Protein AF-A0A452ICK3-F1 (afdb_monomer_lite)

Sequence (84 aa):
AAELVTSEFFEQGDRERSELKLTPSAIFDRNRKDELPRLQLEWIDSICMPLYQVFFYFYNCRIKTLALHLQEVAYNSLRSGLNL

pLDDT: mean 80.73, std 14.85, range [37.16, 97.69]

Radius of gyration: 15.8 Å; chains: 1; bounding box: 35×20×43 Å

Secondary structure (DSSP, 8-state):
-HHHHHHHHHHHHHHHHHTS-PPPPTTT-GGGGGGHHHHHHHHIIIIIHHHHHHHHHHS-GGGHHHHHHHHHHHHHHHHHTT--

Structure (mmCIF, N/CA/C/O backbone):
data_AF-A0A452ICK3-F1
#
_entry.id   AF-A0A452ICK3-F1
#
loop_
_atom_site.group_PDB
_atom_site.id
_atom_site.type_symbol
_atom_site.label_atom_id
_atom_site.label_alt_id
_atom_site.label_comp_id
_atom_site.label_asym_id
_atom_site.label_entity_id
_atom_site.label_seq_id
_atom_site.pdbx_PDB_ins_code
_atom_site.Cartn_x
_atom_site.Cartn_y
_atom_site.Cartn_z
_atom_site.occupancy
_atom_site.B_iso_or_equiv
_atom_site.auth_seq_id
_atom_site.auth_comp_id
_atom_site.auth_asym_id
_atom_site.auth_atom_id
_atom_site.pdbx_PDB_model_num
ATOM 1 N N . ALA A 1 1 ? 6.808 -12.687 -1.688 1.00 60.34 1 ALA A N 1
ATOM 2 C CA . ALA A 1 1 ? 7.517 -11.414 -1.424 1.00 60.34 1 ALA A CA 1
ATOM 3 C C . ALA A 1 1 ? 6.543 -10.339 -0.948 1.00 60.34 1 ALA A C 1
ATOM 5 O O . ALA A 1 1 ? 6.675 -9.927 0.192 1.00 60.34 1 ALA A O 1
ATOM 6 N N . ALA A 1 2 ? 5.533 -9.961 -1.748 1.00 72.12 2 ALA A N 1
ATOM 7 C CA . ALA A 1 2 ? 4.503 -8.998 -1.329 1.00 72.12 2 ALA A CA 1
ATOM 8 C C . ALA A 1 2 ? 3.776 -9.410 -0.032 1.00 72.12 2 ALA A C 1
ATOM 10 O O . ALA A 1 2 ? 3.673 -8.599 0.875 1.00 72.12 2 ALA A O 1
ATOM 11 N N . GLU A 1 3 ? 3.395 -10.687 0.116 1.00 79.38 3 GLU A N 1
ATOM 12 C CA . GLU A 1 3 ? 2.760 -11.196 1.350 1.00 79.38 3 GLU A CA 1
ATOM 13 C C . GLU A 1 3 ? 3.597 -11.005 2.621 1.00 79.38 3 GLU A C 1
ATOM 15 O O . GLU A 1 3 ? 3.032 -10.744 3.677 1.00 79.38 3 GLU A O 1
ATOM 20 N N . LEU A 1 4 ? 4.929 -11.112 2.535 1.00 86.31 4 LEU A N 1
ATOM 21 C CA . LEU A 1 4 ? 5.800 -10.937 3.703 1.00 86.31 4 LEU A CA 1
ATOM 22 C C . LEU A 1 4 ? 5.779 -9.480 4.168 1.00 86.31 4 LEU A C 1
ATOM 24 O O . LEU A 1 4 ? 5.555 -9.215 5.343 1.00 86.31 4 LEU A O 1
ATOM 28 N N . VAL A 1 5 ? 5.914 -8.546 3.222 1.00 85.88 5 VAL A N 1
ATOM 29 C CA . VAL A 1 5 ? 5.834 -7.104 3.498 1.00 85.88 5 VAL A CA 1
ATOM 30 C C . VAL A 1 5 ? 4.450 -6.735 4.030 1.00 85.88 5 VAL A C 1
ATOM 32 O O . VAL A 1 5 ? 4.337 -5.994 4.998 1.00 85.88 5 VAL A O 1
ATOM 35 N N . THR A 1 6 ? 3.384 -7.291 3.448 1.00 87.94 6 THR A N 1
ATOM 36 C CA . THR A 1 6 ? 2.016 -7.091 3.937 1.00 87.94 6 THR A CA 1
ATOM 37 C C . THR A 1 6 ? 1.830 -7.612 5.364 1.00 87.94 6 THR A C 1
ATOM 39 O O . THR A 1 6 ? 1.198 -6.938 6.174 1.00 87.94 6 THR A O 1
ATOM 42 N N . SER A 1 7 ? 2.392 -8.779 5.698 1.00 91.56 7 SER A N 1
ATOM 43 C CA . SER A 1 7 ? 2.333 -9.324 7.060 1.00 91.56 7 SER A CA 1
ATOM 44 C C . SER A 1 7 ? 3.039 -8.410 8.060 1.00 91.56 7 SER A C 1
ATOM 46 O O . SER A 1 7 ? 2.454 -8.063 9.085 1.00 91.56 7 SER A O 1
ATOM 48 N N . GLU A 1 8 ? 4.255 -7.955 7.740 1.00 94.88 8 GLU A N 1
ATOM 49 C CA . GLU A 1 8 ? 5.010 -7.019 8.585 1.00 94.88 8 GLU A CA 1
ATOM 50 C C . GLU A 1 8 ? 4.263 -5.690 8.779 1.00 94.88 8 GLU A C 1
ATOM 52 O O . GLU A 1 8 ? 4.201 -5.155 9.887 1.00 94.88 8 GLU A O 1
ATOM 57 N N . PHE A 1 9 ? 3.639 -5.174 7.719 1.00 94.69 9 PHE A N 1
ATOM 58 C CA . PHE A 1 9 ? 2.833 -3.954 7.756 1.00 94.69 9 PHE A CA 1
ATOM 59 C C . PHE A 1 9 ? 1.619 -4.078 8.676 1.00 94.69 9 PHE A C 1
ATOM 61 O O . PHE A 1 9 ? 1.326 -3.156 9.438 1.00 94.69 9 PHE A O 1
ATOM 68 N N . PHE A 1 10 ? 0.939 -5.221 8.656 1.00 96.06 10 PHE A N 1
ATOM 69 C CA . PHE A 1 10 ? -0.185 -5.477 9.550 1.00 96.06 10 PHE A CA 1
ATOM 70 C C . PHE A 1 10 ? 0.244 -5.650 11.003 1.00 96.06 10 PHE A C 1
ATOM 72 O O . PHE A 1 10 ? -0.414 -5.120 11.896 1.00 96.06 10 PHE A O 1
ATOM 79 N N . GLU A 1 11 ? 1.354 -6.340 11.259 1.00 97.00 11 GLU A N 1
ATOM 80 C CA . GLU A 1 11 ? 1.916 -6.439 12.609 1.00 97.00 11 GLU A CA 1
ATOM 81 C C . GLU A 1 11 ? 2.299 -5.062 13.162 1.00 97.00 11 GLU A C 1
ATOM 83 O O . GLU A 1 11 ? 2.043 -4.763 14.330 1.00 97.00 11 GLU A O 1
ATOM 88 N N . GLN A 1 12 ? 2.864 -4.187 12.326 1.00 97.12 12 GLN A N 1
ATOM 89 C CA . GLN A 1 12 ? 3.131 -2.806 12.713 1.00 97.12 12 GLN A CA 1
ATOM 90 C C . GLN A 1 12 ? 1.837 -2.046 13.037 1.00 97.12 12 GLN A C 1
ATOM 92 O O . GLN A 1 12 ? 1.751 -1.443 14.108 1.00 97.12 12 GLN A O 1
ATOM 97 N N . GLY A 1 13 ? 0.827 -2.098 12.164 1.00 97.25 13 GLY A N 1
ATOM 98 C CA . GLY A 1 13 ? -0.449 -1.411 12.385 1.00 97.25 13 GLY A CA 1
ATOM 99 C C . GLY A 1 13 ? -1.195 -1.899 13.632 1.00 97.25 13 GLY A C 1
ATOM 100 O O . GLY A 1 13 ? -1.848 -1.114 14.326 1.00 97.25 13 GLY A O 1
ATOM 101 N N . ASP A 1 14 ? -1.052 -3.178 13.980 1.00 97.38 14 ASP A N 1
ATOM 102 C CA . ASP A 1 14 ? -1.598 -3.725 15.221 1.00 97.38 14 ASP A CA 1
ATOM 103 C C . ASP A 1 14 ? -0.895 -3.167 16.461 1.00 97.38 14 ASP A C 1
ATOM 105 O O . ASP A 1 14 ? -1.561 -2.862 17.456 1.00 97.38 14 ASP A O 1
ATOM 109 N N . ARG A 1 15 ? 0.433 -2.999 16.417 1.00 97.50 15 ARG A N 1
ATOM 110 C CA . ARG A 1 15 ? 1.189 -2.347 17.500 1.00 97.50 15 ARG A CA 1
ATOM 111 C C . ARG A 1 15 ? 0.811 -0.876 17.632 1.00 97.50 15 ARG A C 1
ATOM 113 O O . ARG A 1 15 ? 0.521 -0.424 18.737 1.00 97.50 15 ARG A O 1
ATOM 120 N N . GLU A 1 16 ? 0.705 -0.149 16.519 1.00 97.69 16 GLU A N 1
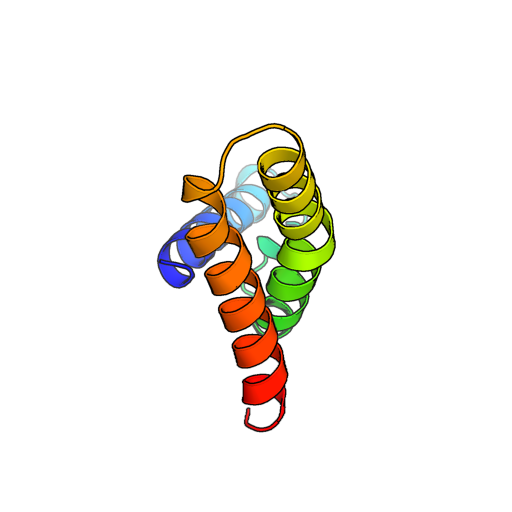ATOM 121 C CA . GLU A 1 16 ? 0.233 1.246 16.508 1.00 97.69 16 GLU A CA 1
ATOM 122 C C . GLU A 1 16 ? -1.135 1.380 17.198 1.00 97.69 16 GLU A C 1
ATOM 124 O O . GLU A 1 16 ? -1.344 2.270 18.029 1.00 97.69 16 GLU A O 1
ATOM 129 N N . ARG A 1 17 ? -2.053 0.446 16.928 1.00 96.81 17 ARG A N 1
ATOM 130 C CA . ARG A 1 17 ? -3.386 0.426 17.540 1.00 96.81 17 ARG A CA 1
ATOM 131 C C . ARG A 1 17 ? -3.366 0.021 19.016 1.00 96.81 17 ARG A C 1
ATOM 133 O O . ARG A 1 17 ? -4.031 0.651 19.841 1.00 96.81 17 ARG A O 1
ATOM 140 N N . SER A 1 18 ? -2.667 -1.056 19.359 1.00 97.12 18 SER A N 1
ATOM 141 C CA . SER A 1 18 ? -2.724 -1.663 20.696 1.00 97.12 18 SER A CA 1
ATOM 142 C C . SER A 1 18 ? -1.862 -0.927 21.721 1.00 97.12 18 SER A C 1
ATOM 144 O O . SER A 1 18 ? -2.340 -0.683 22.834 1.00 97.12 18 SER A O 1
ATOM 146 N N . GLU A 1 19 ? -0.653 -0.522 21.339 1.00 97.44 19 GLU A N 1
ATOM 147 C CA . GLU A 1 19 ? 0.347 0.091 22.216 1.00 97.44 19 GLU A CA 1
ATOM 148 C C . GLU A 1 19 ? 0.230 1.619 22.223 1.00 97.44 19 GLU A C 1
ATOM 150 O O . GLU A 1 19 ? 0.211 2.227 23.292 1.00 97.44 19 GLU A O 1
ATOM 155 N N . LEU A 1 20 ? 0.086 2.242 21.046 1.00 95.69 20 LEU A N 1
ATOM 156 C CA . LEU A 1 20 ? 0.104 3.707 20.898 1.00 95.69 20 LEU A CA 1
ATOM 157 C C . LEU A 1 20 ? -1.292 4.340 20.815 1.00 95.69 20 LEU A C 1
ATOM 159 O O . LEU A 1 20 ? -1.414 5.562 20.864 1.00 95.69 20 LEU A O 1
ATOM 163 N N . LYS A 1 21 ? -2.348 3.521 20.701 1.00 95.94 21 LYS A N 1
ATOM 164 C CA . LYS A 1 21 ? -3.745 3.961 20.511 1.00 95.94 21 LYS A CA 1
ATOM 165 C C . LYS A 1 21 ? -3.938 4.852 19.277 1.00 95.94 21 LYS A C 1
ATOM 167 O O . LYS A 1 21 ? -4.842 5.685 19.244 1.00 95.94 21 LYS A O 1
ATOM 172 N N . LEU A 1 22 ? -3.104 4.663 18.257 1.00 96.75 22 LEU A N 1
ATOM 173 C CA . LEU A 1 22 ? -3.195 5.372 16.986 1.00 96.75 22 LEU A CA 1
ATOM 174 C C . LEU A 1 22 ? -4.069 4.601 15.997 1.00 96.75 22 LEU A C 1
ATOM 176 O O . LEU A 1 22 ? -4.233 3.384 16.088 1.00 96.75 22 LEU A O 1
ATOM 180 N N . THR A 1 23 ? -4.638 5.325 15.035 1.00 95.00 23 THR A N 1
ATOM 181 C CA . THR A 1 23 ? -5.270 4.687 13.877 1.00 95.00 23 THR A CA 1
ATOM 182 C C . THR A 1 23 ? -4.180 4.399 12.847 1.00 95.00 23 THR A C 1
ATOM 184 O O . THR A 1 23 ? -3.553 5.357 12.387 1.00 95.00 23 THR A O 1
ATOM 187 N N . PRO A 1 24 ? -3.939 3.127 12.490 1.00 96.19 24 PRO A N 1
ATOM 188 C CA . PRO A 1 24 ? -2.932 2.791 11.497 1.00 96.19 24 PRO A CA 1
ATOM 189 C C . PRO A 1 24 ? -3.317 3.338 10.122 1.00 96.19 24 PRO A C 1
ATOM 191 O O . PRO A 1 24 ? -4.499 3.472 9.787 1.00 96.19 24 PRO A O 1
ATOM 194 N N . SER A 1 25 ? -2.313 3.660 9.307 1.00 94.31 25 SER A N 1
ATOM 195 C CA . SER A 1 25 ? -2.555 4.082 7.924 1.00 94.31 25 SER A CA 1
ATOM 196 C C . SER A 1 25 ? -3.130 2.931 7.083 1.00 94.31 25 SER A C 1
ATOM 198 O O . SER A 1 25 ? -2.993 1.763 7.442 1.00 94.31 25 SER A O 1
ATOM 200 N N . ALA A 1 26 ? -3.758 3.246 5.944 1.00 92.69 26 ALA A N 1
ATOM 201 C CA . ALA A 1 26 ? -4.482 2.268 5.121 1.00 92.69 26 ALA A CA 1
ATOM 202 C C . ALA A 1 26 ? -3.656 1.019 4.761 1.00 92.69 26 ALA A C 1
ATOM 204 O O . ALA A 1 26 ? -4.179 -0.088 4.789 1.00 92.69 26 ALA A O 1
ATOM 205 N N . ILE A 1 27 ? -2.362 1.192 4.468 1.00 92.56 27 ILE A N 1
ATOM 206 C CA . ILE A 1 27 ? -1.465 0.098 4.067 1.00 92.56 27 ILE A CA 1
ATOM 207 C C . ILE A 1 27 ? -1.041 -0.801 5.244 1.00 92.56 27 ILE A C 1
ATOM 209 O O . ILE A 1 27 ? -0.623 -1.934 5.025 1.00 92.56 27 ILE A O 1
ATOM 213 N N . PHE A 1 28 ? -1.176 -0.309 6.481 1.00 94.81 28 PHE A N 1
ATOM 214 C CA . PHE A 1 28 ? -0.870 -1.030 7.721 1.00 94.81 28 PHE A CA 1
ATOM 215 C C . PHE A 1 28 ? -2.130 -1.607 8.39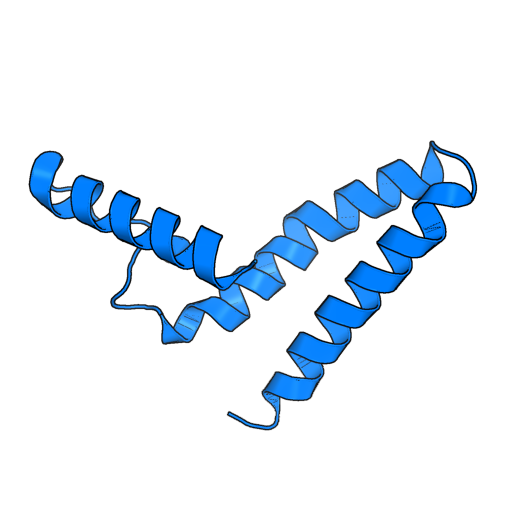5 1.00 94.81 28 PHE A C 1
ATOM 217 O O . PHE A 1 28 ? -2.021 -2.374 9.349 1.00 94.81 28 PHE A O 1
ATOM 224 N N . ASP A 1 29 ? -3.339 -1.263 7.933 1.00 95.38 29 ASP A N 1
ATOM 225 C CA . ASP A 1 29 ? -4.589 -1.721 8.550 1.00 95.38 29 ASP A CA 1
ATOM 226 C C . ASP A 1 29 ? -5.099 -3.023 7.916 1.00 95.38 29 ASP A C 1
ATOM 228 O O . ASP A 1 29 ? -5.670 -3.030 6.823 1.00 95.38 29 ASP A O 1
ATOM 232 N N . ARG A 1 30 ? -4.983 -4.137 8.650 1.00 94.38 30 ARG A N 1
ATOM 233 C CA . ARG A 1 30 ? -5.491 -5.454 8.221 1.00 94.38 30 ARG A CA 1
ATOM 234 C C . ARG A 1 30 ? -6.990 -5.485 7.921 1.00 94.38 30 ARG A C 1
ATOM 236 O O . ARG A 1 30 ? -7.443 -6.346 7.166 1.00 94.38 30 ARG A O 1
ATOM 243 N N . ASN A 1 31 ? -7.764 -4.562 8.493 1.00 93.31 31 ASN A N 1
ATOM 244 C CA . ASN A 1 31 ? -9.204 -4.473 8.242 1.00 93.31 31 ASN A CA 1
ATOM 245 C C . ASN A 1 31 ? -9.526 -3.875 6.867 1.00 93.31 31 ASN A C 1
ATOM 247 O O . ASN A 1 31 ? -10.662 -3.988 6.424 1.00 93.31 31 ASN A O 1
ATOM 251 N N . ARG A 1 32 ? -8.535 -3.269 6.201 1.00 93.06 32 ARG A N 1
ATOM 252 C CA . ARG A 1 32 ? -8.635 -2.651 4.870 1.00 93.06 32 ARG A CA 1
ATOM 253 C C . ARG A 1 32 ? -7.838 -3.430 3.822 1.00 93.06 32 ARG A C 1
ATOM 255 O O . ARG A 1 32 ? -7.335 -2.873 2.849 1.00 93.06 32 ARG A O 1
ATOM 262 N N . LYS A 1 33 ? -7.663 -4.739 4.041 1.00 89.38 33 LYS A N 1
ATOM 263 C CA . LYS A 1 33 ? -6.863 -5.618 3.170 1.00 89.38 33 LYS A CA 1
ATOM 264 C C . LYS A 1 33 ? -7.372 -5.673 1.725 1.00 89.38 33 LYS A C 1
ATOM 266 O O . LYS A 1 33 ? -6.601 -5.966 0.820 1.00 89.38 33 LYS A O 1
ATOM 271 N N . ASP A 1 34 ? -8.657 -5.414 1.520 1.00 89.62 34 ASP A N 1
ATOM 272 C CA . ASP A 1 34 ? -9.317 -5.311 0.220 1.00 89.62 34 ASP A CA 1
ATOM 273 C C . ASP A 1 34 ? -8.812 -4.116 -0.601 1.00 89.62 34 ASP A C 1
ATOM 275 O O . ASP A 1 34 ? -8.810 -4.170 -1.827 1.00 89.62 34 ASP A O 1
ATOM 279 N N . GLU A 1 35 ? -8.291 -3.074 0.052 1.00 89.75 35 GLU A N 1
ATOM 280 C CA . GLU A 1 35 ? -7.691 -1.921 -0.622 1.00 89.75 35 GLU A CA 1
ATOM 281 C C . GLU A 1 35 ? -6.225 -2.140 -1.018 1.00 89.75 35 GLU A C 1
ATOM 283 O O . GLU A 1 35 ? -5.681 -1.358 -1.804 1.00 89.75 35 GLU A O 1
ATOM 288 N N . LEU A 1 36 ? -5.569 -3.192 -0.509 1.00 86.81 36 LEU A N 1
ATOM 289 C CA . LEU A 1 36 ? -4.148 -3.444 -0.763 1.00 86.81 36 LEU A CA 1
ATOM 2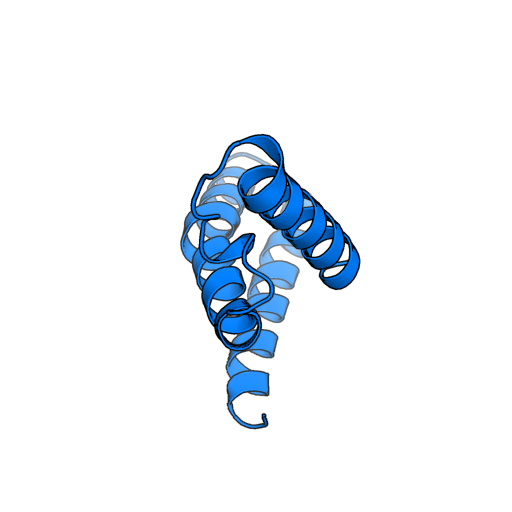90 C C . LEU A 1 36 ? -3.778 -3.492 -2.248 1.00 86.81 36 LEU A C 1
ATOM 292 O O . LEU A 1 36 ? -2.760 -2.888 -2.586 1.00 86.81 36 LEU A O 1
ATOM 296 N N . PRO A 1 37 ? -4.548 -4.133 -3.153 1.00 85.75 37 PRO A N 1
ATOM 297 C CA . PRO A 1 37 ? -4.210 -4.133 -4.574 1.00 85.75 37 PRO A CA 1
ATOM 298 C C . PRO A 1 37 ? -4.091 -2.714 -5.145 1.00 85.75 37 PRO A C 1
ATOM 300 O O . PRO A 1 37 ? -3.119 -2.403 -5.830 1.00 85.75 37 PRO A O 1
ATOM 303 N N . ARG A 1 38 ? -5.027 -1.822 -4.794 1.00 86.50 38 ARG A N 1
ATOM 304 C CA . ARG A 1 38 ? -4.997 -0.414 -5.215 1.00 86.50 38 ARG A CA 1
ATOM 305 C C . ARG A 1 38 ? -3.804 0.326 -4.613 1.00 86.50 38 ARG A C 1
ATOM 307 O O . ARG A 1 38 ? -3.100 1.024 -5.332 1.00 86.50 38 ARG A O 1
ATOM 314 N N . LEU A 1 39 ? -3.556 0.153 -3.315 1.00 87.94 39 LEU A N 1
ATOM 315 C CA . LEU A 1 39 ? -2.445 0.813 -2.621 1.00 87.94 39 LEU A CA 1
ATOM 316 C C . LEU A 1 39 ? -1.074 0.380 -3.175 1.00 87.94 39 LEU A C 1
ATOM 318 O O . LEU A 1 39 ? -0.158 1.195 -3.258 1.00 87.94 39 LEU A O 1
ATOM 322 N N . GLN A 1 40 ? -0.930 -0.881 -3.596 1.00 84.75 40 GLN A N 1
ATOM 323 C CA . GLN A 1 40 ? 0.281 -1.377 -4.259 1.00 84.75 40 GLN A CA 1
ATOM 324 C C . GLN A 1 40 ? 0.467 -0.754 -5.651 1.00 84.75 40 GLN A C 1
ATOM 326 O O . GLN A 1 40 ? 1.586 -0.380 -5.996 1.00 84.75 40 GLN A O 1
ATOM 331 N N . LEU A 1 41 ? -0.611 -0.590 -6.428 1.00 84.69 41 LEU A N 1
ATOM 332 C CA . LEU A 1 41 ? -0.559 0.106 -7.721 1.00 84.69 41 LEU A CA 1
ATOM 333 C C . LEU A 1 41 ? -0.155 1.576 -7.552 1.00 84.69 41 LEU A C 1
ATOM 335 O O . LEU A 1 41 ? 0.757 2.043 -8.228 1.00 84.69 41 LEU A O 1
ATOM 339 N N . GLU A 1 42 ? -0.759 2.280 -6.593 1.00 87.75 42 GLU A N 1
ATOM 340 C CA . GLU A 1 42 ? -0.407 3.671 -6.288 1.00 87.75 42 GLU A CA 1
ATOM 341 C C . GLU A 1 42 ? 1.058 3.816 -5.867 1.00 87.75 42 GLU A C 1
ATOM 343 O O . GLU A 1 42 ? 1.730 4.768 -6.267 1.00 87.75 42 GLU A O 1
ATOM 348 N N . TRP A 1 43 ? 1.588 2.864 -5.096 1.00 85.88 43 TRP A N 1
ATOM 349 C CA . TRP A 1 43 ? 3.003 2.845 -4.731 1.00 85.88 43 TRP A CA 1
ATOM 350 C C . TRP A 1 43 ? 3.915 2.640 -5.948 1.00 85.88 43 TRP A C 1
ATOM 352 O O . TRP A 1 43 ? 4.936 3.323 -6.078 1.00 85.88 43 TRP A O 1
ATOM 362 N N . ILE A 1 44 ? 3.535 1.751 -6.871 1.00 85.00 44 ILE A N 1
ATOM 363 C CA . ILE A 1 44 ? 4.275 1.550 -8.120 1.00 85.00 44 ILE A CA 1
ATOM 364 C C . ILE A 1 44 ? 4.302 2.844 -8.940 1.00 85.00 44 ILE A C 1
ATOM 366 O O . ILE A 1 44 ? 5.379 3.262 -9.365 1.00 85.00 44 ILE A O 1
ATOM 370 N N . ASP A 1 45 ? 3.160 3.503 -9.123 1.00 85.81 45 ASP A N 1
ATOM 371 C CA . ASP A 1 45 ? 3.056 4.702 -9.961 1.00 85.81 45 ASP A CA 1
ATOM 372 C C . ASP A 1 45 ? 3.754 5.921 -9.349 1.00 85.81 45 ASP A C 1
ATOM 374 O O . ASP A 1 45 ? 4.405 6.689 -10.058 1.00 85.81 45 ASP A O 1
ATOM 378 N N . SER A 1 46 ? 3.644 6.102 -8.031 1.00 88.38 46 SER A N 1
ATOM 379 C CA . SER A 1 46 ? 4.164 7.291 -7.345 1.00 88.38 46 SER A CA 1
ATOM 380 C C . SER A 1 46 ? 5.625 7.174 -6.911 1.00 88.38 46 SER A C 1
ATOM 382 O O . SER A 1 46 ? 6.315 8.192 -6.847 1.00 88.38 46 SER A O 1
ATOM 384 N N . ILE A 1 47 ? 6.113 5.962 -6.624 1.00 88.31 47 ILE A N 1
ATOM 385 C CA . ILE A 1 47 ? 7.465 5.739 -6.094 1.00 88.31 47 ILE A CA 1
ATOM 386 C C . ILE A 1 47 ? 8.316 4.936 -7.071 1.00 88.31 47 ILE A C 1
ATOM 388 O O . ILE A 1 47 ? 9.379 5.407 -7.481 1.00 88.31 47 ILE A O 1
ATOM 392 N N . CYS A 1 48 ? 7.882 3.731 -7.458 1.00 86.12 48 CYS A N 1
ATOM 393 C CA . CYS A 1 48 ? 8.719 2.859 -8.283 1.00 86.12 48 CYS A CA 1
ATOM 394 C C . CYS A 1 48 ? 8.964 3.461 -9.667 1.00 86.12 48 CYS A C 1
ATOM 396 O O . CYS A 1 48 ? 10.114 3.640 -10.058 1.00 86.12 48 CYS A O 1
ATOM 398 N N . MET A 1 49 ? 7.916 3.800 -10.413 1.00 83.19 49 MET A N 1
ATOM 399 C CA . MET A 1 49 ? 8.047 4.235 -11.802 1.00 83.19 49 MET A CA 1
ATOM 400 C C . MET A 1 49 ? 8.966 5.456 -11.966 1.00 83.19 49 MET A C 1
ATOM 402 O O . MET A 1 49 ? 9.905 5.360 -12.763 1.00 83.19 49 MET A O 1
ATOM 406 N N . PRO A 1 50 ? 8.815 6.549 -11.192 1.00 87.31 50 PRO A N 1
ATOM 407 C CA . PRO A 1 50 ? 9.733 7.682 -11.269 1.00 87.31 50 PRO A CA 1
ATOM 408 C C . PRO A 1 50 ? 11.174 7.292 -10.927 1.00 87.31 50 PRO A C 1
ATOM 410 O O . PRO A 1 50 ? 12.108 7.684 -11.627 1.00 87.31 50 PRO A O 1
ATOM 413 N N . LEU A 1 51 ? 11.368 6.468 -9.891 1.00 85.69 51 LEU A N 1
ATOM 414 C CA . LEU A 1 51 ? 12.692 6.019 -9.468 1.00 85.69 51 LEU A CA 1
ATOM 415 C C . LEU A 1 51 ? 13.393 5.223 -10.578 1.00 85.69 51 LEU A C 1
ATOM 417 O O . LEU A 1 51 ? 14.543 5.500 -10.918 1.00 85.69 51 LEU A O 1
ATOM 421 N N . TYR A 1 52 ? 12.694 4.269 -11.193 1.00 81.31 52 TYR A N 1
ATOM 422 C CA . TYR A 1 52 ? 13.250 3.457 -12.275 1.00 81.31 52 TYR A CA 1
ATOM 423 C C . TYR A 1 52 ? 13.477 4.251 -13.562 1.00 81.31 52 TYR A C 1
ATOM 425 O O . TYR A 1 52 ? 14.454 3.984 -14.260 1.00 81.31 52 TYR A O 1
ATOM 433 N N . GLN A 1 53 ? 12.639 5.245 -13.865 1.00 81.44 53 GLN A N 1
ATOM 434 C CA . GLN A 1 53 ? 12.867 6.165 -14.983 1.00 81.44 53 GLN A CA 1
ATOM 435 C C . GLN A 1 53 ? 14.146 6.985 -14.788 1.00 81.44 53 GLN A C 1
ATOM 437 O O . GLN A 1 53 ? 14.953 7.088 -15.713 1.00 81.44 53 GLN A O 1
ATOM 442 N N . VAL A 1 54 ? 14.371 7.508 -13.579 1.00 84.94 54 VAL A N 1
ATOM 443 C CA . VAL A 1 54 ? 15.617 8.201 -13.221 1.00 84.94 54 VAL A CA 1
ATOM 444 C C . VAL A 1 54 ? 16.803 7.250 -13.379 1.00 84.94 54 VAL A C 1
ATOM 446 O O . VAL A 1 54 ? 17.761 7.575 -14.078 1.00 84.94 54 VAL A O 1
ATOM 449 N N . PHE A 1 55 ? 16.732 6.037 -12.824 1.00 80.69 55 PHE A N 1
ATOM 450 C CA . PHE A 1 55 ? 17.818 5.067 -12.978 1.00 80.69 55 PHE A CA 1
ATOM 451 C C . PHE A 1 55 ? 18.086 4.693 -14.440 1.00 80.69 55 PHE A C 1
ATOM 453 O O . PHE A 1 55 ? 19.243 4.586 -14.831 1.00 80.69 55 PHE A O 1
ATOM 460 N N . PHE A 1 56 ? 17.049 4.531 -15.261 1.00 76.06 56 PHE A N 1
ATOM 461 C CA . PHE A 1 56 ? 17.187 4.270 -16.693 1.00 76.06 56 PHE A CA 1
ATOM 462 C C . PHE A 1 56 ? 17.867 5.428 -17.431 1.00 76.06 56 PHE A C 1
ATOM 464 O O . PHE A 1 56 ? 18.679 5.195 -18.323 1.00 76.06 56 PHE A O 1
ATOM 471 N N . TYR A 1 57 ? 17.522 6.668 -17.080 1.00 76.19 57 TYR A N 1
ATOM 472 C CA . TYR A 1 57 ? 18.076 7.855 -17.723 1.00 76.19 57 TYR A CA 1
ATOM 473 C C . TYR A 1 57 ? 19.555 8.062 -17.369 1.00 76.19 57 TYR A C 1
ATOM 475 O O . TYR A 1 57 ? 20.352 8.415 -18.236 1.00 76.19 57 TYR A O 1
ATOM 483 N N . PHE A 1 58 ? 19.935 7.813 -16.111 1.00 76.50 58 PHE A N 1
ATOM 484 C CA . PHE A 1 58 ? 21.290 8.076 -15.617 1.00 76.50 58 PHE A CA 1
ATOM 485 C C . PHE A 1 58 ? 22.243 6.871 -15.680 1.00 76.50 58 PHE A C 1
ATOM 487 O O . PHE A 1 58 ? 23.459 7.068 -15.699 1.00 76.50 58 PHE A O 1
ATOM 494 N N . TYR A 1 59 ? 21.739 5.634 -15.734 1.00 67.06 59 TYR A N 1
ATOM 495 C CA . TYR A 1 59 ? 22.559 4.419 -15.695 1.00 67.06 59 TYR A CA 1
ATOM 496 C C . T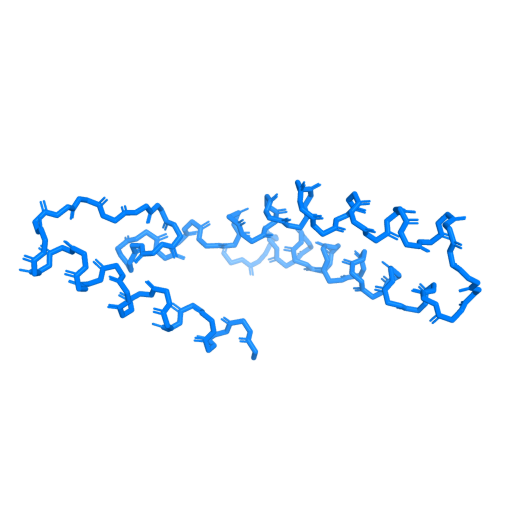YR A 1 59 ? 22.302 3.500 -16.905 1.00 67.06 59 TYR A C 1
ATOM 498 O O . TYR A 1 59 ? 21.190 3.354 -17.400 1.00 67.06 59 TYR A O 1
ATOM 506 N N . ASN A 1 60 ? 23.380 2.877 -17.398 1.00 61.53 60 ASN A N 1
ATOM 507 C CA . ASN A 1 60 ? 23.448 2.097 -18.644 1.00 61.53 60 ASN A CA 1
ATOM 508 C C . ASN A 1 60 ? 22.437 0.924 -18.746 1.00 61.53 60 ASN A C 1
ATOM 510 O O . ASN A 1 60 ? 21.865 0.477 -17.753 1.00 61.53 60 ASN A O 1
ATOM 514 N N . CYS A 1 61 ? 22.308 0.344 -19.953 1.00 57.72 61 CYS A N 1
ATOM 515 C CA . CYS A 1 61 ? 21.298 -0.647 -20.387 1.00 57.72 61 CYS A CA 1
ATOM 516 C C . CYS A 1 61 ? 20.990 -1.854 -19.468 1.00 57.72 61 CYS A C 1
ATOM 518 O O . CYS A 1 61 ? 20.003 -2.543 -19.715 1.00 57.72 61 CYS A O 1
ATOM 520 N N . ARG A 1 62 ? 21.784 -2.149 -18.430 1.00 62.19 62 ARG A N 1
ATOM 521 C CA . ARG A 1 62 ? 21.558 -3.299 -17.535 1.00 62.19 62 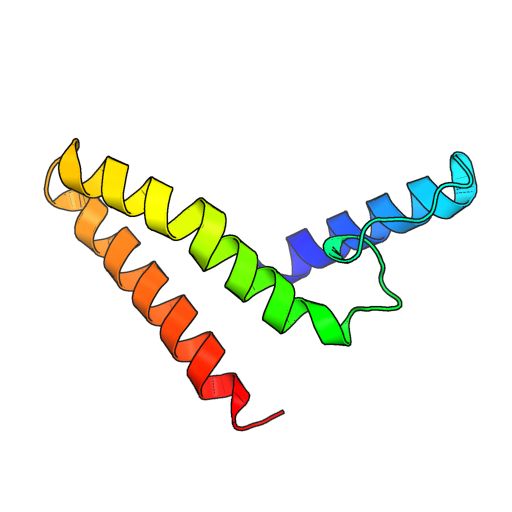ARG A CA 1
ATOM 522 C C . ARG A 1 62 ? 20.376 -3.131 -16.575 1.00 62.19 62 ARG A C 1
ATOM 524 O O . ARG A 1 62 ? 19.830 -4.137 -16.139 1.00 62.19 62 ARG A O 1
ATOM 531 N N . ILE A 1 63 ? 19.932 -1.901 -16.306 1.00 64.25 63 ILE A N 1
ATOM 532 C CA . ILE A 1 63 ? 18.727 -1.636 -15.494 1.00 64.25 63 ILE A CA 1
ATOM 533 C C . ILE A 1 63 ? 17.432 -1.753 -16.328 1.00 64.25 63 ILE A C 1
ATOM 535 O O . ILE A 1 63 ? 16.347 -1.903 -15.767 1.00 64.25 63 ILE A O 1
ATOM 539 N N . LYS A 1 64 ? 17.520 -1.773 -17.672 1.00 65.12 64 LYS A N 1
ATOM 540 C CA . LYS A 1 64 ? 16.344 -1.870 -18.564 1.00 65.12 64 LYS A CA 1
ATOM 541 C C . LYS A 1 64 ? 15.471 -3.083 -18.260 1.00 65.12 64 LYS A C 1
ATOM 543 O O . LYS A 1 64 ? 14.251 -2.970 -18.271 1.00 65.12 64 LYS A O 1
ATOM 548 N N . THR A 1 65 ? 16.091 -4.220 -17.946 1.00 69.31 65 THR A N 1
ATOM 549 C CA . THR A 1 65 ? 15.378 -5.463 -17.628 1.00 69.31 65 THR A CA 1
ATOM 550 C C . THR A 1 65 ? 14.509 -5.331 -16.377 1.00 69.31 65 THR A C 1
ATOM 552 O O . THR A 1 65 ? 13.420 -5.899 -16.344 1.00 69.31 65 THR A O 1
ATOM 555 N N . LEU A 1 66 ? 14.949 -4.555 -15.379 1.00 69.12 66 LEU A N 1
ATOM 556 C CA . LEU A 1 66 ? 14.180 -4.299 -14.159 1.00 69.12 66 LEU A CA 1
ATOM 557 C C . LEU A 1 66 ? 13.019 -3.328 -14.399 1.00 69.12 66 LEU A C 1
ATOM 559 O O . LEU A 1 66 ? 11.914 -3.577 -13.927 1.00 69.12 66 LEU A O 1
ATO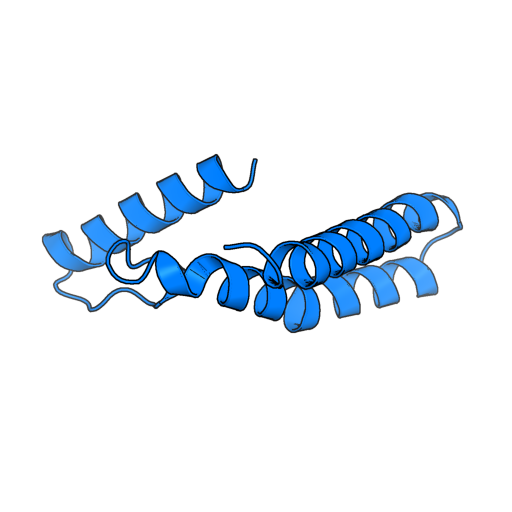M 563 N N . ALA A 1 67 ? 13.246 -2.255 -15.162 1.00 68.56 67 ALA A N 1
ATOM 564 C CA . ALA A 1 67 ? 12.184 -1.309 -15.507 1.00 68.56 67 ALA A CA 1
ATOM 565 C C . ALA A 1 67 ? 11.067 -1.979 -16.334 1.00 68.56 67 ALA A C 1
ATOM 567 O O . ALA A 1 67 ? 9.887 -1.762 -16.067 1.00 68.56 67 ALA A O 1
ATOM 568 N N . LEU A 1 68 ? 11.435 -2.851 -17.283 1.00 70.19 68 LEU A N 1
ATOM 569 C CA . LEU A 1 68 ? 10.479 -3.644 -18.063 1.00 70.19 68 LEU A CA 1
ATOM 570 C C . LEU A 1 68 ? 9.709 -4.644 -17.189 1.00 70.19 68 LEU A C 1
ATOM 572 O O . LEU A 1 68 ? 8.493 -4.741 -17.319 1.00 70.19 68 LEU A O 1
ATOM 576 N N . HIS A 1 69 ? 10.384 -5.327 -16.257 1.00 75.19 69 HIS A N 1
ATOM 577 C CA . HIS A 1 69 ? 9.709 -6.224 -15.312 1.00 75.19 69 HIS A CA 1
ATOM 578 C C . HIS A 1 69 ? 8.704 -5.486 -14.424 1.00 75.19 69 HIS A C 1
ATOM 580 O O . HIS A 1 69 ? 7.646 -6.028 -14.132 1.00 75.19 69 HIS A O 1
ATOM 586 N N . LEU A 1 70 ? 8.993 -4.253 -14.001 1.00 69.44 70 LEU A N 1
ATOM 587 C CA . LEU A 1 70 ? 8.044 -3.474 -13.203 1.00 69.44 70 LEU A CA 1
ATOM 588 C C . LEU A 1 70 ? 6.834 -3.014 -14.001 1.00 69.44 70 LEU A C 1
ATOM 590 O O . LEU A 1 70 ? 5.724 -3.093 -13.485 1.00 69.44 70 LEU A O 1
ATOM 594 N N . GLN A 1 71 ? 7.023 -2.610 -15.259 1.00 69.50 71 GLN A N 1
ATOM 595 C CA . GLN A 1 71 ? 5.896 -2.370 -16.159 1.00 69.50 71 GLN A CA 1
ATOM 596 C C . GLN A 1 71 ? 5.056 -3.632 -16.350 1.00 69.50 71 GLN A C 1
ATOM 598 O O . GLN A 1 71 ? 3.833 -3.548 -16.340 1.00 69.50 71 GLN A O 1
ATOM 603 N N . GLU A 1 72 ? 5.687 -4.797 -16.482 1.00 74.94 72 GLU A N 1
ATOM 604 C CA . GLU A 1 72 ? 4.984 -6.070 -16.623 1.00 74.94 72 GLU A CA 1
ATOM 605 C C . GLU A 1 72 ? 4.242 -6.468 -15.340 1.00 74.94 72 GLU A C 1
ATOM 607 O O . GLU A 1 72 ? 3.096 -6.900 -15.411 1.00 74.94 72 GLU A O 1
ATOM 612 N N . VAL A 1 73 ? 4.826 -6.255 -14.157 1.00 71.00 73 VAL A N 1
ATOM 613 C CA . VAL A 1 73 ? 4.154 -6.477 -12.866 1.00 71.00 73 VAL A CA 1
ATOM 614 C C . VAL A 1 73 ? 2.980 -5.515 -12.682 1.00 71.00 73 VAL A C 1
ATOM 616 O O . VAL A 1 73 ? 1.902 -5.959 -12.289 1.00 71.00 73 VAL A O 1
ATOM 619 N N . ALA A 1 74 ? 3.142 -4.231 -13.012 1.00 67.94 74 ALA A N 1
ATOM 620 C CA . ALA A 1 74 ? 2.069 -3.237 -12.955 1.00 67.94 74 ALA A CA 1
ATOM 621 C C . ALA A 1 74 ? 0.934 -3.585 -13.930 1.00 67.94 74 ALA A C 1
ATOM 623 O O . ALA A 1 74 ? -0.233 -3.635 -13.549 1.00 67.94 74 ALA A O 1
ATOM 624 N N . TYR A 1 75 ? 1.285 -3.914 -15.175 1.00 67.19 75 TYR A N 1
ATOM 625 C CA . TYR A 1 75 ? 0.351 -4.333 -16.216 1.00 67.19 75 TYR A CA 1
ATOM 626 C C . TYR A 1 75 ? -0.392 -5.618 -15.841 1.00 67.19 75 TYR A C 1
ATOM 628 O O . TYR A 1 75 ? -1.610 -5.692 -15.987 1.00 67.19 75 TYR A O 1
ATOM 636 N N . ASN A 1 76 ? 0.311 -6.623 -15.318 1.00 67.00 76 ASN A N 1
ATOM 637 C CA . ASN A 1 76 ? -0.301 -7.876 -14.885 1.00 67.00 76 ASN A CA 1
ATOM 638 C C . ASN A 1 76 ? -1.182 -7.682 -13.648 1.00 67.00 76 ASN A C 1
ATOM 640 O O . ASN A 1 76 ? -2.220 -8.329 -13.571 1.00 67.00 76 ASN A O 1
ATOM 644 N N . SER A 1 77 ? -0.829 -6.762 -12.744 1.00 62.12 77 SER A N 1
ATOM 645 C CA . SER A 1 77 ? -1.660 -6.383 -11.590 1.00 62.12 77 SER A CA 1
ATOM 646 C C . SER A 1 77 ? -2.933 -5.636 -12.012 1.00 62.12 77 SER A C 1
ATOM 648 O O . SER A 1 77 ? -4.006 -5.887 -11.473 1.00 62.12 77 SER A O 1
ATOM 650 N N . LEU A 1 78 ? -2.852 -4.766 -13.026 1.00 56.53 78 LEU A N 1
ATOM 651 C CA . LEU A 1 78 ? -4.019 -4.108 -13.630 1.00 56.53 78 LEU A CA 1
ATOM 652 C C . LEU A 1 78 ? -4.905 -5.099 -14.401 1.00 56.53 78 LEU A C 1
ATOM 654 O O . LEU A 1 78 ? -6.129 -5.008 -14.358 1.00 56.53 78 LEU A O 1
ATOM 658 N N . ARG A 1 79 ? -4.299 -6.068 -15.097 1.00 55.31 79 ARG A N 1
ATOM 659 C CA . ARG A 1 79 ? -5.006 -7.088 -15.886 1.00 55.31 79 ARG A CA 1
ATOM 660 C C . ARG A 1 79 ? -5.663 -8.160 -15.015 1.00 55.31 79 ARG A C 1
ATOM 662 O O . ARG A 1 79 ? -6.741 -8.636 -15.365 1.00 55.31 79 ARG A O 1
ATOM 669 N N . SER A 1 80 ? -5.045 -8.548 -13.900 1.00 58.25 80 SER A N 1
ATOM 670 C CA . SER A 1 80 ? -5.660 -9.451 -12.918 1.00 58.25 80 SER A CA 1
ATOM 671 C C . SER A 1 80 ? -6.796 -8.774 -12.144 1.00 58.25 80 SER A C 1
ATOM 673 O O . SER A 1 80 ? -7.703 -9.467 -11.699 1.00 58.25 80 SER A O 1
ATOM 675 N N . GLY A 1 81 ? -6.833 -7.437 -12.102 1.00 50.88 81 GLY A N 1
ATOM 676 C CA . GLY A 1 81 ? -7.960 -6.628 -11.616 1.00 50.88 81 GLY A CA 1
ATOM 677 C C . GLY A 1 81 ? -9.258 -6.703 -12.443 1.00 50.88 81 GLY A C 1
ATOM 678 O O . GLY A 1 81 ? -10.202 -5.984 -12.136 1.00 50.88 81 GLY A O 1
ATOM 679 N N . LEU A 1 82 ? -9.336 -7.562 -13.471 1.00 45.38 82 LEU A N 1
ATOM 680 C CA . LEU A 1 82 ? -10.597 -7.994 -14.104 1.00 45.38 82 LEU A CA 1
ATOM 681 C C . LEU A 1 82 ? -11.084 -9.375 -13.626 1.00 45.38 82 LEU A C 1
ATOM 683 O O . LEU A 1 82 ? -12.100 -9.853 -14.119 1.00 45.38 82 LEU A O 1
ATOM 687 N N . ASN A 1 83 ? -10.389 -10.025 -12.690 1.00 37.16 83 ASN A N 1
ATOM 688 C CA . ASN A 1 83 ? -10.850 -11.253 -12.043 1.00 37.16 83 ASN A CA 1
ATOM 689 C C . ASN A 1 83 ? -10.361 -11.313 -10.590 1.00 37.16 83 ASN A C 1
ATOM 691 O O . ASN A 1 83 ? -9.401 -12.025 -10.299 1.00 37.16 83 ASN A O 1
ATOM 695 N N . LEU A 1 84 ? -11.032 -10.570 -9.708 1.00 38.03 84 LEU A N 1
ATOM 696 C CA . LEU A 1 84 ? -11.293 -10.892 -8.298 1.00 38.03 84 LEU A CA 1
ATOM 697 C C . LEU A 1 84 ? -12.367 -9.937 -7.771 1.00 38.03 84 LEU A C 1
ATOM 699 O O . LEU A 1 84 ? -12.183 -8.712 -7.937 1.00 38.03 84 LEU A O 1
#

InterPro domains:
  IPR002073 3'5'-cyclic nucleotide phosphodiesterase, catalytic domain [PF00233] (2-59)
  IPR002073 3'5'-cyclic nucleotide phosphodiesterase, catalytic domain [PS51845] (1-84)
  IPR036971 3'5'-cyclic nucleotide phosphodiesterase, catalytic domain superfamily [G3DSA:1.10.1300.10] (1-77)

Organism: NCBI:txid38772

Foldseek 3Di:
DVVVVLVVLCVVQVCCCPVVVDHRDLSSHPVNVVCNLVVVLVCCVVPVQVVLVVCPVPDDDPSVVVNVVSVVVSVVSVVCVVPD